Protein AF-A0A6H9HD31-F1 (afdb_monomer)

Nearest PDB structures (foldseek):
  3lze-assembly1_A  TM=7.778E-01  e=4.962E+00  Plasmodium vivax
  2a0s-assembly1_A  TM=7.754E-01  e=5.622E+00  Plasmodium vivax
  4uzr-assembly1_B  TM=5.621E-01  e=8.699E+00  Pyrococcus horikoshii
  7rkf-assembly1_L  TM=5.713E-01  e=5.282E+00  Homo sapiens
  4rcp-assembly1_A  TM=3.932E-01  e=4.116E+00  Homo sapiens

Mean predicted aligned error: 8.87 Å

Foldseek 3Di:
DPDDPPDDDDPDAWDWDDDPQWIWTADVVGDIDIGHPVRVVVVVVVVVVVVVVVVVCVVPDDDPDD

Solvent-accessible surface area (backbone atoms only — not comparable to full-atom values): 4296 Å² total; per-residue (Å²): 134,83,80,77,75,82,84,72,81,81,87,67,78,60,51,77,49,79,55,97,84,28,32,38,39,34,34,80,91,71,54,69,46,81,30,53,63,68,55,44,52,56,49,51,56,52,50,54,51,52,51,51,57,51,58,63,54,64,78,76,74,85,76,84,80,130

Sequence (66 aa):
MMPYPPMQPYDEPGIASVEDGHVLLDGPNGIAITLTPEAAIATGE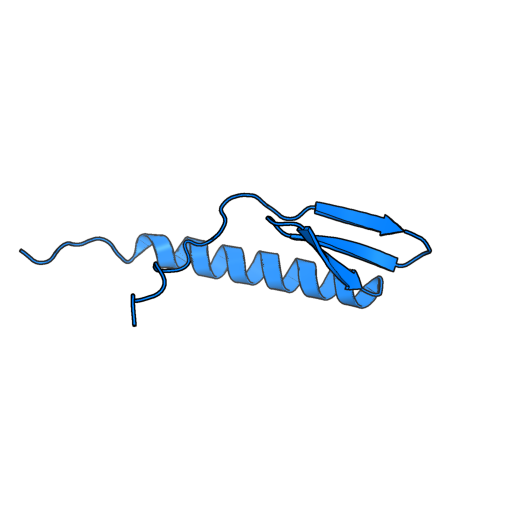SLVRAGREASEHKSGGSTPRD

Secondary structure (DSSP, 8-state):
-PPPPP-PPP-SPPEEEEETTEEEEE-TTS-EEEE-HHHHHHHHHHHHHHHHHHHHHGGG------

Structure (mmCIF, N/CA/C/O backbone):
data_AF-A0A6H9HD31-F1
#
_entry.id   AF-A0A6H9HD31-F1
#
loop_
_atom_site.group_PDB
_atom_site.id
_atom_site.type_symbol
_atom_site.label_atom_id
_atom_site.label_alt_id
_atom_site.label_comp_id
_atom_site.label_asym_id
_atom_site.label_entity_id
_atom_site.label_seq_id
_atom_site.pdbx_PDB_ins_code
_atom_site.Cartn_x
_atom_site.Cartn_y
_atom_site.Cartn_z
_atom_site.occupancy
_atom_site.B_iso_or_equiv
_atom_site.auth_seq_id
_atom_site.auth_comp_id
_atom_site.auth_asym_id
_atom_site.auth_atom_id
_atom_site.pdbx_PDB_model_num
ATOM 1 N N . MET A 1 1 ? 17.739 20.999 22.444 1.00 59.97 1 MET A N 1
ATOM 2 C CA . MET A 1 1 ? 16.922 20.149 21.552 1.00 59.97 1 MET A CA 1
ATOM 3 C C . MET A 1 1 ? 15.538 20.761 21.467 1.00 59.97 1 MET A C 1
ATOM 5 O O . MET A 1 1 ? 14.877 20.835 22.493 1.00 59.97 1 MET A O 1
ATOM 9 N N . MET A 1 2 ? 15.134 21.266 20.300 1.00 63.81 2 MET A N 1
ATOM 10 C CA . MET A 1 2 ? 13.723 21.582 20.055 1.00 63.81 2 MET A CA 1
ATOM 11 C C . MET A 1 2 ? 12.972 20.252 19.885 1.00 63.81 2 MET A C 1
ATOM 13 O O . MET A 1 2 ? 13.485 19.391 19.166 1.00 63.81 2 MET A O 1
ATOM 17 N N . PRO A 1 3 ? 11.830 20.031 20.559 1.00 70.81 3 PRO A N 1
ATOM 18 C CA . PRO A 1 3 ? 11.023 18.843 20.317 1.00 70.81 3 PRO A CA 1
ATOM 19 C C . PRO A 1 3 ? 10.532 18.874 18.868 1.00 70.81 3 PRO A C 1
ATOM 21 O O . PRO A 1 3 ? 10.073 19.914 18.393 1.00 70.81 3 PRO A O 1
ATOM 24 N N . TYR A 1 4 ? 10.653 17.752 18.157 1.00 64.62 4 TYR A N 1
ATOM 25 C CA . TYR A 1 4 ? 10.007 17.613 16.855 1.00 64.62 4 TYR A CA 1
ATOM 26 C C . TYR A 1 4 ? 8.499 17.825 17.044 1.00 64.62 4 TYR A C 1
ATOM 28 O O . TYR A 1 4 ? 7.943 17.298 18.016 1.00 64.62 4 TYR A O 1
ATOM 36 N N . PRO A 1 5 ? 7.836 18.611 16.176 1.00 62.09 5 PRO A N 1
ATOM 37 C CA . PRO A 1 5 ? 6.392 18.752 16.248 1.00 62.09 5 PRO A CA 1
ATOM 38 C C . PRO A 1 5 ? 5.751 17.360 16.157 1.00 62.09 5 PRO A C 1
ATOM 40 O O . PRO A 1 5 ? 6.295 16.484 15.475 1.00 62.09 5 PRO A O 1
ATOM 43 N N . PRO A 1 6 ? 4.623 17.126 16.849 1.00 66.75 6 PRO A N 1
ATOM 44 C CA . PRO A 1 6 ? 3.912 15.863 16.730 1.00 66.75 6 PRO A CA 1
ATOM 45 C C . PRO A 1 6 ? 3.603 15.627 15.251 1.00 66.75 6 PRO A C 1
ATOM 47 O O . PRO A 1 6 ? 3.020 16.498 14.602 1.00 66.75 6 PRO A O 1
ATOM 50 N N . MET A 1 7 ? 4.029 14.482 14.709 1.00 70.50 7 MET A N 1
ATOM 51 C CA . MET A 1 7 ? 3.701 14.129 13.331 1.00 70.50 7 MET A CA 1
ATOM 52 C C . MET A 1 7 ? 2.184 14.012 13.232 1.00 70.50 7 MET A C 1
ATOM 54 O O . MET A 1 7 ? 1.588 13.119 13.838 1.00 70.50 7 MET A O 1
ATOM 58 N N . GLN A 1 8 ? 1.554 14.949 12.525 1.00 79.25 8 GLN A N 1
ATOM 59 C CA . GLN A 1 8 ? 0.139 14.829 12.222 1.00 79.25 8 GLN A CA 1
ATOM 60 C C . GLN A 1 8 ? -0.047 13.707 11.195 1.00 79.25 8 GLN A C 1
ATOM 62 O O . GLN A 1 8 ? 0.733 13.637 10.242 1.00 79.25 8 GLN A O 1
ATOM 67 N N . PRO A 1 9 ? -1.038 12.816 11.379 1.00 84.56 9 PRO A N 1
ATOM 68 C CA . PRO A 1 9 ? -1.392 11.846 10.354 1.00 84.56 9 PRO A CA 1
ATOM 69 C C . PRO A 1 9 ? -1.768 12.556 9.051 1.00 84.56 9 PRO A C 1
ATOM 71 O O . PRO A 1 9 ? -2.460 13.573 9.090 1.00 84.56 9 PRO A O 1
ATOM 74 N N . TYR A 1 10 ? -1.349 12.001 7.916 1.00 85.38 10 TYR A N 1
ATOM 75 C CA . TYR A 1 10 ? -1.811 12.464 6.610 1.00 85.38 10 TYR A CA 1
ATOM 76 C C . TYR A 1 10 ? -3.285 12.095 6.407 1.00 85.38 10 TYR A C 1
ATOM 78 O O . TYR A 1 10 ? -3.709 10.998 6.778 1.00 85.38 10 TYR A O 1
ATOM 86 N N . ASP A 1 11 ? -4.057 13.011 5.829 1.00 87.50 11 ASP A N 1
ATOM 87 C CA . ASP A 1 11 ? -5.471 12.836 5.476 1.00 87.50 11 ASP A CA 1
ATOM 88 C C . ASP A 1 11 ? -5.696 12.629 3.969 1.00 87.50 11 ASP A C 1
ATOM 90 O O . ASP A 1 11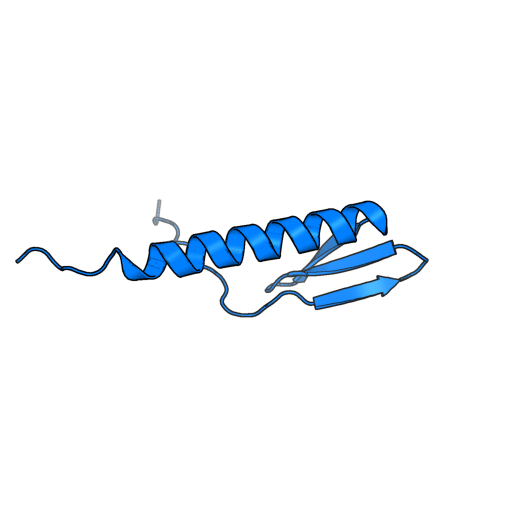 ? -6.781 12.215 3.555 1.00 87.50 11 ASP A O 1
ATOM 94 N N . GLU A 1 12 ? -4.661 12.837 3.156 1.00 88.06 12 GLU A N 1
ATOM 95 C CA . GLU A 1 12 ? -4.641 12.486 1.739 1.00 88.06 12 GLU A CA 1
ATOM 96 C C . GLU A 1 12 ? -4.316 10.992 1.536 1.00 88.06 12 GLU A C 1
ATOM 98 O O . GLU A 1 12 ? -3.391 10.462 2.166 1.00 88.06 12 GLU A O 1
ATOM 103 N N . PRO A 1 13 ? -5.043 10.282 0.652 1.00 88.38 13 PRO A N 1
ATOM 104 C CA . PRO A 1 13 ? -4.741 8.893 0.332 1.00 88.38 13 PRO A CA 1
ATOM 105 C C . PRO A 1 13 ? -3.472 8.777 -0.523 1.00 88.38 13 PRO A C 1
ATOM 107 O O . PRO A 1 13 ? -3.151 9.663 -1.314 1.00 88.38 13 PRO A O 1
ATOM 110 N N . GLY A 1 14 ? -2.790 7.636 -0.420 1.00 88.12 14 GLY A N 1
ATOM 111 C CA . GLY A 1 14 ? -1.765 7.262 -1.395 1.00 88.12 14 GLY A CA 1
ATOM 112 C C . GLY A 1 14 ? -2.369 6.849 -2.743 1.00 88.12 14 GLY A C 1
ATOM 113 O O . GLY A 1 14 ? -3.540 6.465 -2.817 1.00 88.12 14 GLY A O 1
ATOM 114 N N . ILE A 1 15 ? -1.563 6.894 -3.803 1.00 91.56 15 ILE A N 1
ATOM 115 C CA . ILE A 1 15 ? -1.952 6.485 -5.161 1.00 91.56 15 ILE A CA 1
ATO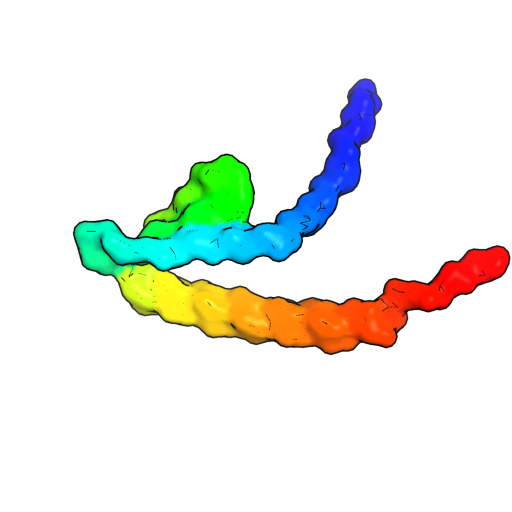M 116 C C . ILE A 1 15 ? -1.229 5.187 -5.512 1.00 91.56 15 ILE A C 1
ATOM 118 O O . ILE A 1 15 ? -0.014 5.099 -5.370 1.00 91.56 15 ILE A O 1
ATOM 122 N N . ALA A 1 16 ? -1.976 4.186 -5.981 1.00 93.81 16 ALA A N 1
ATOM 123 C CA . ALA A 1 16 ? -1.410 2.948 -6.506 1.00 93.81 16 ALA A CA 1
ATOM 124 C C . ALA A 1 16 ? -1.445 2.941 -8.043 1.00 93.81 16 ALA A C 1
ATOM 126 O O . ALA A 1 16 ? -2.493 3.206 -8.637 1.00 93.81 16 ALA A O 1
ATOM 127 N N . SER A 1 17 ? -0.325 2.611 -8.683 1.00 95.12 17 SER A N 1
ATOM 128 C CA . SER A 1 17 ? -0.175 2.509 -10.141 1.00 95.12 17 SER A CA 1
ATOM 129 C C . SER A 1 17 ? 0.566 1.223 -10.531 1.00 95.12 17 SER A C 1
ATOM 131 O O . SER A 1 17 ? 1.173 0.565 -9.688 1.00 95.12 17 SER A O 1
ATOM 133 N N . VAL A 1 18 ? 0.471 0.819 -11.802 1.00 96.94 18 VAL A N 1
ATOM 134 C CA . VAL A 1 18 ? 1.145 -0.380 -12.330 1.00 96.94 18 VAL A CA 1
ATOM 135 C C . VAL A 1 18 ? 2.274 0.041 -13.260 1.00 96.94 18 VAL A C 1
ATOM 137 O O . VAL A 1 18 ? 2.035 0.793 -14.204 1.00 96.94 18 VAL A O 1
ATOM 140 N N . GLU A 1 19 ? 3.469 -0.502 -13.033 1.00 94.62 19 GLU A N 1
ATOM 141 C CA . GLU A 1 19 ? 4.656 -0.276 -13.861 1.00 94.62 19 GLU A CA 1
ATOM 142 C C . GLU A 1 19 ? 5.479 -1.570 -13.938 1.00 94.62 19 GLU A C 1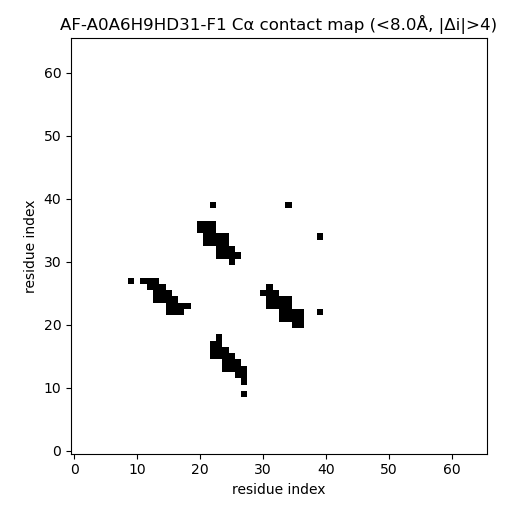
ATOM 144 O O . GLU A 1 19 ? 5.763 -2.194 -12.916 1.00 94.62 19 GLU A O 1
ATOM 149 N N . ASP A 1 20 ? 5.796 -2.031 -15.153 1.00 93.69 20 ASP A N 1
ATOM 150 C CA . ASP A 1 20 ? 6.582 -3.250 -15.415 1.00 93.69 20 ASP A CA 1
ATOM 151 C C . ASP A 1 20 ? 6.165 -4.490 -14.594 1.00 93.69 20 ASP A C 1
ATOM 153 O O . ASP A 1 20 ? 6.992 -5.227 -14.054 1.00 93.69 20 ASP A O 1
ATOM 157 N N . GLY A 1 21 ? 4.853 -4.727 -14.479 1.00 95.75 21 GLY A N 1
ATOM 158 C CA . GLY A 1 21 ? 4.293 -5.881 -13.758 1.00 95.75 21 GLY A CA 1
ATOM 159 C C . GLY A 1 21 ? 4.370 -5.785 -12.230 1.00 95.75 21 GLY A C 1
ATOM 160 O O . GLY A 1 21 ? 3.996 -6.732 -11.540 1.00 95.75 21 GLY A O 1
ATOM 161 N N . HIS A 1 22 ? 4.816 -4.646 -11.709 1.00 96.94 22 HIS A N 1
ATOM 162 C CA . HIS A 1 22 ? 4.841 -4.320 -10.292 1.00 96.94 22 HIS A CA 1
ATOM 163 C C . HIS A 1 22 ? 3.818 -3.228 -9.982 1.00 96.94 22 HIS A C 1
ATOM 165 O O . HIS A 1 22 ? 3.311 -2.544 -10.874 1.00 96.94 22 HIS A O 1
ATOM 171 N N . VAL A 1 23 ? 3.509 -3.072 -8.699 1.00 96.50 23 VAL A N 1
ATOM 172 C CA . VAL A 1 23 ? 2.645 -2.004 -8.202 1.00 96.50 23 VAL A CA 1
ATOM 173 C C . VAL A 1 23 ? 3.503 -0.980 -7.479 1.00 96.50 23 VAL A C 1
ATOM 175 O O . VAL A 1 23 ? 4.247 -1.343 -6.567 1.00 96.50 23 VAL A O 1
ATOM 178 N N . LEU A 1 24 ? 3.391 0.288 -7.861 1.00 95.25 24 LEU A N 1
ATOM 179 C CA . LEU A 1 24 ? 3.940 1.402 -7.099 1.00 95.25 24 LEU A CA 1
ATOM 180 C C . LEU A 1 24 ? 2.833 1.958 -6.211 1.00 95.25 24 LEU A C 1
ATOM 182 O O . LEU A 1 24 ? 1.727 2.200 -6.687 1.00 95.25 24 LEU A O 1
ATOM 186 N N . LEU A 1 25 ? 3.123 2.140 -4.925 1.00 92.38 25 LEU A N 1
ATOM 187 C CA . LEU A 1 25 ? 2.272 2.876 -3.997 1.00 92.38 25 LEU A CA 1
ATOM 188 C C . LEU A 1 25 ? 3.000 4.148 -3.571 1.00 92.38 25 LEU A C 1
ATOM 190 O O . LEU A 1 25 ? 3.962 4.080 -2.804 1.00 92.38 25 LEU A O 1
ATOM 194 N N . ASP A 1 26 ? 2.504 5.284 -4.046 1.00 90.06 26 ASP A N 1
ATOM 195 C CA . ASP A 1 26 ? 2.995 6.611 -3.701 1.00 90.06 26 ASP A CA 1
ATOM 196 C C . ASP A 1 26 ? 2.245 7.141 -2.482 1.00 90.06 26 ASP A C 1
ATOM 198 O O . ASP A 1 26 ? 1.031 7.356 -2.515 1.00 90.06 26 ASP A O 1
ATOM 202 N N . GLY A 1 27 ? 2.969 7.347 -1.386 1.00 80.19 27 GLY A N 1
ATOM 203 C CA . GLY A 1 27 ? 2.447 8.000 -0.195 1.00 80.19 27 GLY A CA 1
ATOM 204 C C . GLY A 1 27 ? 2.470 9.530 -0.304 1.00 80.19 27 GLY A C 1
ATOM 205 O O . GLY A 1 27 ? 3.276 10.093 -1.057 1.00 80.19 27 GLY A O 1
ATOM 206 N N . PRO A 1 28 ? 1.654 10.232 0.502 1.00 70.81 28 PRO A N 1
ATOM 207 C CA . PRO A 1 28 ? 1.818 11.668 0.696 1.00 70.81 28 PRO A CA 1
ATOM 208 C C . PRO A 1 28 ? 3.279 11.961 1.092 1.00 70.81 28 PRO A C 1
ATOM 210 O O . PRO A 1 28 ? 3.849 11.278 1.946 1.00 70.81 28 PRO A O 1
ATOM 213 N N . ASN A 1 29 ? 3.894 12.962 0.450 1.00 70.75 29 ASN A N 1
ATOM 214 C CA . ASN A 1 29 ? 5.336 13.311 0.462 1.00 70.75 29 ASN A CA 1
ATOM 215 C C . ASN A 1 29 ? 6.279 12.477 -0.423 1.00 70.75 29 ASN A C 1
ATOM 217 O O . ASN A 1 29 ? 7.495 12.626 -0.305 1.00 70.75 29 ASN A O 1
ATOM 221 N N . GLY A 1 30 ? 5.761 11.650 -1.333 1.00 65.62 30 GLY A N 1
ATOM 222 C CA . GLY A 1 30 ? 6.579 11.026 -2.381 1.00 65.62 30 GLY A CA 1
ATOM 223 C C . GLY A 1 30 ? 7.420 9.837 -1.913 1.00 65.62 30 GLY A C 1
ATOM 224 O O . GLY A 1 30 ? 8.426 9.508 -2.539 1.00 65.62 30 GLY A O 1
ATOM 225 N N . ILE A 1 31 ? 7.025 9.184 -0.814 1.00 73.12 31 ILE A N 1
ATOM 226 C CA . ILE A 1 31 ? 7.559 7.863 -0.471 1.00 73.12 31 ILE A CA 1
ATOM 227 C C . ILE A 1 31 ? 6.851 6.845 -1.364 1.00 73.12 31 ILE A C 1
ATOM 229 O O . ILE A 1 31 ? 5.690 6.521 -1.120 1.00 73.12 31 ILE A O 1
ATOM 233 N N . ALA A 1 32 ? 7.556 6.358 -2.382 1.00 84.31 32 ALA A N 1
ATOM 234 C CA . ALA A 1 32 ? 7.102 5.273 -3.239 1.00 84.31 32 ALA A CA 1
ATOM 235 C C . ALA A 1 32 ? 7.597 3.930 -2.692 1.00 84.31 32 ALA A C 1
ATOM 237 O O . ALA A 1 32 ? 8.781 3.777 -2.376 1.00 84.31 32 ALA A O 1
ATOM 238 N N . ILE A 1 33 ? 6.711 2.941 -2.604 1.00 90.31 33 ILE A N 1
ATOM 239 C CA . ILE A 1 33 ? 7.102 1.540 -2.404 1.00 90.31 33 ILE A CA 1
ATOM 240 C C . ILE A 1 33 ? 6.701 0.712 -3.621 1.00 90.31 33 ILE A C 1
ATOM 242 O O . ILE A 1 33 ? 5.612 0.888 -4.161 1.00 90.31 33 ILE A O 1
ATOM 246 N N . 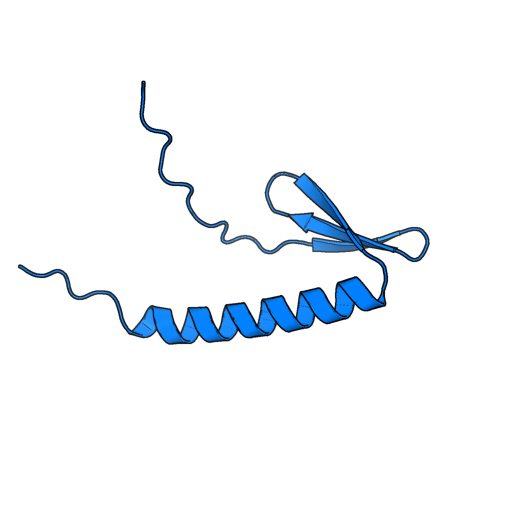THR A 1 34 ? 7.571 -0.208 -4.038 1.00 95.75 34 THR A N 1
ATOM 247 C CA . THR A 1 34 ? 7.289 -1.171 -5.109 1.00 95.75 34 THR A CA 1
ATOM 248 C C . THR A 1 34 ? 6.885 -2.510 -4.507 1.00 95.75 34 THR A C 1
ATOM 250 O O . THR A 1 34 ? 7.558 -3.031 -3.617 1.00 95.75 34 THR A O 1
ATOM 253 N N . LEU A 1 35 ? 5.791 -3.079 -5.000 1.00 95.56 35 LEU A N 1
ATOM 254 C CA . LEU A 1 35 ? 5.202 -4.327 -4.528 1.00 95.56 35 LEU A CA 1
ATOM 255 C C . LEU A 1 35 ? 5.032 -5.300 -5.698 1.00 95.56 35 LEU A C 1
ATOM 257 O O . LEU A 1 35 ? 4.759 -4.892 -6.829 1.00 95.56 35 LEU A O 1
ATOM 261 N N . THR A 1 36 ? 5.143 -6.602 -5.421 1.00 98.12 36 THR A N 1
ATOM 262 C CA . THR A 1 36 ? 4.597 -7.608 -6.343 1.00 98.12 36 THR A CA 1
ATOM 263 C C . THR A 1 36 ? 3.065 -7.508 -6.348 1.00 98.12 36 THR A C 1
ATOM 265 O O . THR A 1 36 ? 2.487 -6.972 -5.393 1.00 98.12 36 THR A O 1
ATOM 268 N N . PRO A 1 37 ? 2.376 -8.037 -7.374 1.00 98.06 37 PRO A N 1
ATOM 269 C CA . PRO A 1 37 ? 0.915 -8.019 -7.421 1.00 98.06 37 PRO A CA 1
ATOM 270 C C . PRO A 1 37 ? 0.253 -8.613 -6.168 1.00 98.06 37 PRO A C 1
ATOM 272 O O . PRO A 1 37 ? -0.670 -8.025 -5.607 1.00 98.06 37 PRO A O 1
ATOM 275 N N . GLU A 1 38 ? 0.753 -9.747 -5.678 1.00 98.31 38 GLU A N 1
ATOM 276 C CA . GLU A 1 38 ? 0.200 -10.445 -4.513 1.00 98.31 38 GLU A CA 1
ATOM 277 C C . GLU A 1 38 ? 0.413 -9.641 -3.228 1.00 98.31 38 GLU A C 1
ATOM 279 O O . GLU A 1 38 ? -0.494 -9.539 -2.398 1.00 98.31 38 GLU A O 1
ATOM 284 N N . ALA A 1 39 ? 1.594 -9.031 -3.080 1.00 97.94 39 ALA A N 1
ATOM 285 C CA . ALA A 1 39 ? 1.898 -8.170 -1.945 1.00 97.94 39 ALA A CA 1
ATOM 286 C C . ALA A 1 39 ? 0.992 -6.930 -1.935 1.00 97.94 39 ALA A C 1
ATOM 288 O O . ALA A 1 39 ? 0.450 -6.584 -0.890 1.00 97.94 39 ALA A O 1
ATOM 289 N N . ALA A 1 40 ? 0.762 -6.307 -3.094 1.00 96.75 40 ALA A N 1
ATOM 290 C CA . ALA A 1 40 ? -0.116 -5.146 -3.215 1.00 96.75 40 ALA A CA 1
ATOM 291 C C . ALA A 1 40 ? -1.563 -5.450 -2.799 1.00 96.75 40 ALA A C 1
ATOM 293 O O . ALA A 1 40 ? -2.161 -4.670 -2.055 1.00 96.75 40 ALA A O 1
ATOM 294 N N . ILE A 1 41 ? -2.104 -6.598 -3.220 1.00 97.88 41 ILE A N 1
ATOM 295 C CA . ILE A 1 41 ? -3.455 -7.038 -2.839 1.00 97.88 41 ILE A CA 1
ATOM 296 C C . ILE A 1 41 ? -3.547 -7.207 -1.318 1.00 97.88 41 ILE A C 1
ATOM 298 O O . ILE A 1 41 ? -4.398 -6.586 -0.678 1.00 97.88 41 ILE A O 1
ATOM 302 N N . ALA A 1 42 ? -2.629 -7.976 -0.726 1.00 98.12 42 ALA A N 1
ATOM 303 C CA . ALA A 1 42 ? -2.624 -8.229 0.714 1.00 98.12 42 ALA A CA 1
ATOM 304 C C . ALA A 1 42 ? -2.441 -6.937 1.535 1.00 98.12 42 ALA A C 1
ATOM 306 O O . ALA A 1 42 ? -3.092 -6.743 2.567 1.00 98.12 42 ALA A O 1
ATOM 307 N N . THR A 1 43 ? -1.585 -6.021 1.069 1.00 95.38 43 THR A N 1
ATOM 308 C CA . THR A 1 43 ? -1.397 -4.706 1.693 1.00 95.38 43 THR A CA 1
ATOM 309 C C . THR A 1 43 ? -2.679 -3.879 1.640 1.00 95.38 43 THR A C 1
ATOM 311 O O . THR A 1 43 ? -3.086 -3.341 2.671 1.00 95.38 43 THR A O 1
ATOM 314 N N . GLY A 1 44 ? -3.344 -3.801 0.484 1.00 94.75 44 GLY A N 1
ATOM 315 C CA . GLY A 1 44 ? -4.596 -3.059 0.327 1.00 94.75 44 GLY A CA 1
ATOM 316 C C . GLY A 1 44 ? -5.699 -3.566 1.258 1.00 94.75 44 GLY A C 1
ATOM 317 O O . GLY A 1 44 ? -6.336 -2.776 1.956 1.00 94.75 44 GLY A O 1
ATOM 3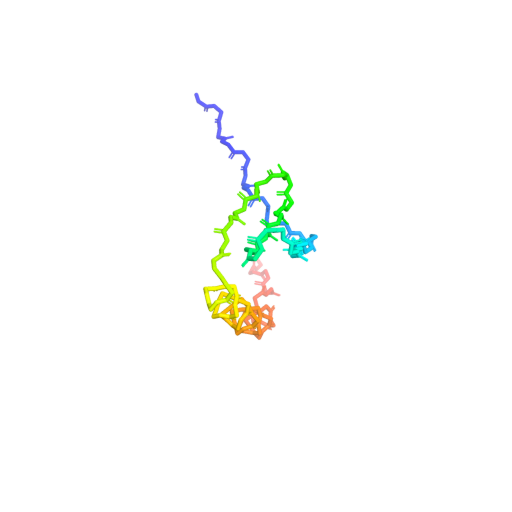18 N N . GLU A 1 45 ? -5.874 -4.885 1.349 1.00 98.12 45 GLU A N 1
ATOM 319 C CA . GLU A 1 45 ? -6.837 -5.507 2.265 1.00 98.12 45 GLU A CA 1
ATOM 320 C C . GLU A 1 45 ? -6.533 -5.176 3.732 1.00 98.12 45 GLU A C 1
ATOM 322 O O . GLU A 1 45 ? -7.430 -4.789 4.491 1.00 98.12 45 GLU A O 1
ATOM 327 N N . SER A 1 46 ? -5.261 -5.270 4.133 1.00 97.69 46 SE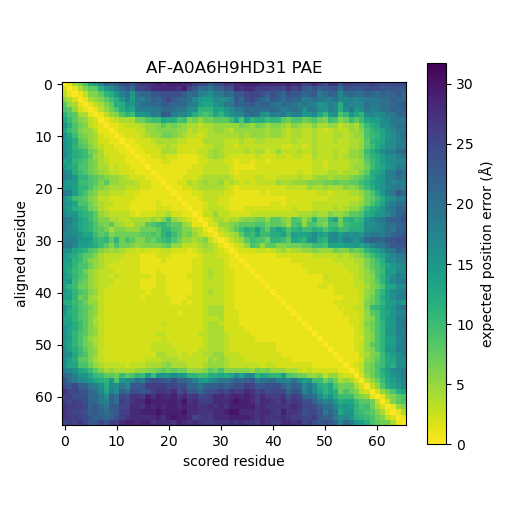R A N 1
ATOM 328 C CA . SER A 1 46 ? -4.842 -4.930 5.493 1.00 97.69 46 SER A CA 1
ATOM 329 C C . SER A 1 46 ? -5.063 -3.448 5.815 1.00 97.69 46 SER A C 1
ATOM 331 O O . SER A 1 46 ? -5.485 -3.135 6.930 1.00 97.69 46 SER A O 1
ATOM 333 N N . LEU A 1 47 ? -4.815 -2.540 4.863 1.00 94.06 47 LEU A N 1
ATOM 334 C CA . LEU A 1 47 ? -5.049 -1.101 5.033 1.00 94.06 47 LEU A CA 1
ATOM 335 C C . LEU A 1 47 ? -6.538 -0.784 5.190 1.00 94.06 47 LEU A C 1
ATOM 337 O O . LEU A 1 47 ? -6.910 -0.049 6.103 1.00 94.06 47 LEU A O 1
ATOM 341 N N . VAL A 1 48 ? -7.403 -1.374 4.359 1.00 96.25 48 VAL A N 1
ATOM 342 C CA . VAL A 1 48 ? -8.861 -1.194 4.466 1.00 96.25 48 VAL A CA 1
ATOM 343 C C . VAL A 1 48 ? -9.373 -1.689 5.816 1.00 96.25 48 VAL A C 1
ATOM 345 O O . VAL A 1 48 ? -10.168 -1.003 6.462 1.00 96.25 48 VAL A O 1
ATOM 348 N N . ARG A 1 49 ? -8.908 -2.861 6.266 1.00 97.88 49 ARG A N 1
ATOM 349 C CA . ARG A 1 49 ? -9.272 -3.407 7.577 1.00 97.88 49 ARG A CA 1
ATOM 350 C C . ARG A 1 49 ? -8.851 -2.467 8.709 1.00 97.88 49 ARG A C 1
ATOM 352 O O . ARG A 1 49 ? -9.692 -2.097 9.522 1.00 97.88 49 ARG A O 1
ATOM 359 N N . ALA A 1 50 ? -7.591 -2.030 8.721 1.00 96.38 50 ALA A N 1
ATOM 360 C CA . ALA A 1 50 ? -7.079 -1.113 9.739 1.00 96.38 50 ALA A CA 1
ATOM 361 C C . ALA A 1 50 ? -7.816 0.239 9.737 1.00 96.38 50 ALA A C 1
ATOM 363 O O . ALA A 1 50 ? -8.115 0.784 10.797 1.00 96.38 50 ALA A O 1
ATOM 364 N N . GLY A 1 51 ? -8.158 0.765 8.555 1.00 94.94 51 GLY A N 1
ATOM 365 C CA . GLY A 1 51 ? -8.942 1.991 8.418 1.00 94.94 51 GLY A CA 1
ATOM 366 C C . GLY A 1 51 ? -10.327 1.876 9.058 1.00 94.94 51 GLY A C 1
ATOM 367 O O . GLY A 1 51 ? -10.735 2.778 9.786 1.00 94.94 51 GLY A O 1
ATOM 368 N N . ARG A 1 52 ? -11.020 0.745 8.858 1.00 96.69 52 ARG A N 1
ATOM 369 C CA . ARG A 1 52 ? -12.318 0.478 9.502 1.00 96.69 52 ARG A CA 1
ATOM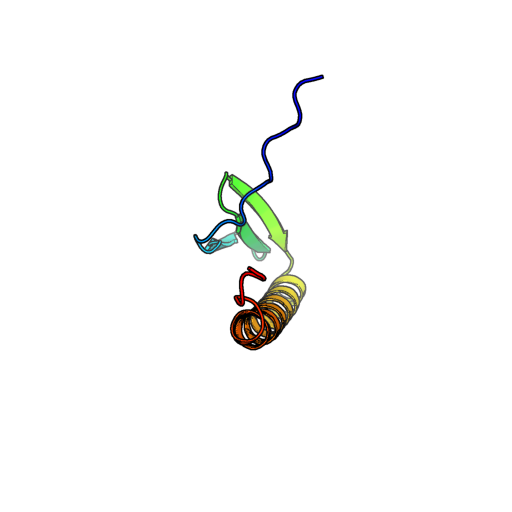 370 C C . ARG A 1 52 ? -12.197 0.412 11.022 1.00 96.69 52 ARG A C 1
ATOM 372 O O . ARG A 1 52 ? -12.914 1.136 11.705 1.00 96.69 52 ARG A O 1
ATOM 379 N N . GLU A 1 53 ? -11.245 -0.371 11.530 1.00 96.56 53 GLU A N 1
ATOM 380 C CA . GLU A 1 53 ? -10.973 -0.481 12.972 1.00 96.56 53 GLU A CA 1
ATOM 381 C C . GLU A 1 53 ? -10.693 0.905 13.594 1.00 96.56 53 GLU A C 1
ATOM 383 O O . GLU A 1 53 ? -11.206 1.248 14.660 1.00 96.56 53 GLU A O 1
ATOM 388 N N . ALA A 1 54 ? -9.922 1.757 12.910 1.00 94.12 54 ALA A N 1
ATOM 389 C CA . ALA A 1 54 ? -9.631 3.114 13.370 1.00 94.12 54 ALA A CA 1
ATOM 390 C C . ALA A 1 54 ? -10.858 4.046 13.336 1.00 94.12 54 ALA A C 1
ATOM 392 O O . ALA A 1 54 ? -11.042 4.855 14.252 1.00 94.12 54 ALA A O 1
ATOM 393 N N . SER A 1 55 ? -11.703 3.951 12.305 1.00 91.00 55 SER A N 1
ATOM 394 C CA . SER A 1 55 ? -12.949 4.722 12.213 1.00 91.00 55 SER A CA 1
ATOM 395 C C . SER A 1 55 ? -13.921 4.383 13.341 1.00 91.00 55 SER A C 1
ATOM 397 O O . SER A 1 55 ? -14.540 5.290 13.893 1.00 91.00 55 SER A O 1
ATOM 399 N N . GLU A 1 56 ? -14.011 3.109 13.720 1.00 90.56 56 GLU A N 1
ATOM 400 C CA . GLU A 1 56 ? -14.841 2.646 14.836 1.00 90.56 56 GLU A CA 1
ATOM 401 C C . GLU A 1 56 ? -14.326 3.182 16.185 1.00 90.56 56 GLU A C 1
ATOM 403 O O . GLU A 1 56 ? -15.110 3.635 17.021 1.00 90.56 56 GLU A O 1
ATOM 408 N N . HIS A 1 57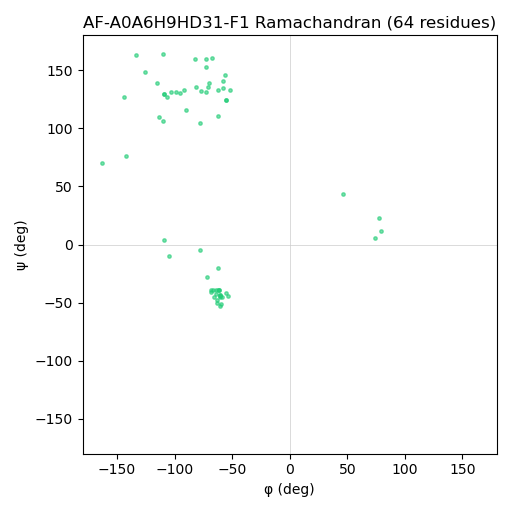 ? -13.003 3.232 16.384 1.00 78.19 57 HIS A N 1
ATOM 409 C CA . HIS A 1 57 ? -12.401 3.779 17.606 1.00 78.19 57 HIS A CA 1
ATOM 410 C C . HIS A 1 57 ? -12.504 5.310 17.733 1.00 78.19 57 HIS A C 1
ATOM 412 O O . HIS A 1 57 ? -12.557 5.828 18.853 1.00 78.19 57 HIS A O 1
ATOM 418 N N . LYS A 1 58 ? -12.572 6.062 16.622 1.00 62.56 58 LYS A N 1
ATOM 419 C CA . LYS A 1 58 ? -12.710 7.535 16.649 1.00 62.56 58 LYS A CA 1
ATOM 420 C C . LYS A 1 58 ? -14.008 8.015 17.312 1.00 62.56 58 LYS A C 1
ATOM 422 O O . LYS A 1 58 ? -14.065 9.151 17.773 1.00 62.56 58 LYS A O 1
ATOM 427 N N . SER A 1 59 ? -15.023 7.159 17.415 1.00 55.78 59 SER A N 1
ATOM 428 C CA . SER A 1 59 ? -16.292 7.467 18.084 1.00 55.78 59 SER A CA 1
ATOM 429 C C . SER A 1 59 ? -16.230 7.410 19.620 1.00 55.78 59 SER A C 1
ATOM 431 O O . SER A 1 59 ? -17.217 7.746 20.269 1.00 55.78 59 SER A O 1
ATOM 433 N N . GLY A 1 60 ? -15.099 7.008 20.218 1.00 51.72 60 GLY A N 1
ATOM 434 C CA . GLY A 1 60 ? -14.966 6.787 21.666 1.00 51.72 60 GLY A CA 1
ATOM 435 C C . GLY A 1 60 ? -14.122 7.801 22.449 1.00 51.72 60 GLY A C 1
ATOM 436 O O . GLY A 1 60 ? -13.912 7.596 23.642 1.00 51.72 60 GLY A O 1
ATOM 437 N N . GLY A 1 61 ? -13.604 8.870 21.832 1.00 51.72 61 GLY A N 1
ATOM 438 C CA . GLY A 1 61 ? -12.574 9.701 22.469 1.00 51.72 61 GLY A CA 1
ATOM 439 C C . GLY A 1 61 ? -12.693 11.195 22.208 1.00 51.72 61 GLY A C 1
ATOM 440 O O . GLY A 1 61 ? -11.908 11.734 21.436 1.00 51.72 61 GLY A O 1
ATOM 441 N N . SER A 1 62 ? -13.638 11.870 22.868 1.00 48.78 62 SER A N 1
ATOM 442 C CA . SER A 1 62 ? -13.620 13.326 23.106 1.00 48.78 62 SER A CA 1
ATOM 443 C C . SER A 1 62 ? -14.600 13.706 24.227 1.00 48.78 62 SER A C 1
ATOM 445 O O . SER A 1 62 ? -15.617 14.347 23.983 1.00 48.78 62 SER A O 1
ATOM 447 N N . THR A 1 63 ? -14.297 13.338 25.470 1.00 47.12 63 THR A N 1
ATOM 448 C CA . THR A 1 63 ? -14.761 14.117 26.629 1.00 47.12 63 THR A CA 1
ATOM 449 C C . THR A 1 63 ? -13.534 14.792 27.228 1.00 47.12 63 THR A C 1
ATOM 451 O O . THR A 1 63 ? -12.701 14.106 27.826 1.00 47.12 63 THR A O 1
ATOM 454 N N . PRO A 1 64 ? -13.361 16.113 27.049 1.00 53.72 64 PRO A N 1
ATOM 455 C CA . PRO A 1 64 ? -12.481 16.884 27.913 1.00 53.72 64 PRO A CA 1
ATOM 456 C C . PRO A 1 64 ? -12.942 16.667 29.360 1.00 53.72 64 PRO A C 1
ATOM 458 O O . PRO A 1 64 ? -14.123 16.833 29.652 1.00 53.72 64 PRO A O 1
ATOM 461 N N . ARG A 1 65 ? -12.041 16.216 30.239 1.00 55.53 65 ARG A N 1
ATOM 462 C CA . ARG A 1 65 ? -12.264 16.324 31.684 1.00 55.53 65 ARG A CA 1
ATOM 463 C C . ARG A 1 65 ? -11.996 17.773 32.075 1.00 55.53 65 ARG A C 1
ATOM 465 O O . ARG A 1 65 ? -11.002 18.340 31.619 1.00 55.53 65 ARG A O 1
ATOM 472 N N . ASP A 1 66 ? -12.932 18.306 32.843 1.00 60.78 66 ASP A N 1
ATOM 473 C CA . ASP A 1 66 ? -13.055 19.693 33.299 1.00 60.78 66 ASP A CA 1
ATOM 474 C C . ASP A 1 66 ? -11.863 20.164 34.147 1.00 60.78 66 ASP A C 1
ATOM 476 O O . ASP A 1 66 ? -11.258 19.319 34.855 1.00 60.78 66 ASP A O 1
#

Radius of gyration: 16.58 Å; Cα contacts (8 Å, |Δi|>4): 45; chains: 1; bounding box: 33×32×49 Å

pLDDT: mean 83.4, std 15.81, range [47.12, 98.31]